Protein AF-A0A821XV75-F1 (afdb_monomer_lite)

Radius of gyration: 18.76 Å; chains: 1; bounding box: 46×45×54 Å

Foldseek 3Di:
DDDDPPDDDPPDPVVVVVVLPDPPDLVSLLVSLVVCVVVVVLVVNLVSVVVVCPPDVVVHDLSNLLSNLVSCLSVVVVVSLVVNCVSCVVPCQVDPSNLVSSLSSCVSNVVNVSNVVSVVVNVVVVVVVVVPD

Structure (mmCIF, N/CA/C/O backbone):
data_AF-A0A821XV75-F1
#
_entry.id   AF-A0A821XV75-F1
#
loop_
_atom_site.group_PDB
_atom_site.id
_atom_site.type_symbol
_atom_site.label_atom_id
_atom_site.label_alt_id
_atom_site.label_comp_id
_atom_site.label_asym_id
_atom_site.label_entity_id
_atom_site.label_seq_id
_atom_site.pdbx_PDB_ins_code
_atom_site.Cartn_x
_atom_site.Cartn_y
_atom_site.Cartn_z
_atom_site.occupancy
_atom_site.B_iso_or_equiv
_atom_site.auth_seq_id
_atom_site.auth_comp_id
_atom_site.auth_asym_id
_atom_site.auth_atom_id
_atom_site.pdbx_PDB_model_num
ATOM 1 N N . MET A 1 1 ? 4.092 -29.892 37.900 1.00 39.09 1 MET A N 1
ATOM 2 C CA . MET A 1 1 ? 2.902 -29.842 37.020 1.00 39.09 1 MET A CA 1
ATOM 3 C C . MET A 1 1 ? 2.178 -28.537 37.354 1.00 39.09 1 MET A C 1
ATOM 5 O O . MET A 1 1 ? 1.567 -28.480 38.404 1.00 39.09 1 MET A O 1
ATOM 9 N N . LEU A 1 2 ? 2.439 -27.373 36.740 1.00 38.22 2 LEU A N 1
ATOM 10 C CA . LEU A 1 2 ? 2.345 -27.013 35.310 1.00 38.22 2 LEU A CA 1
ATOM 11 C C . LEU A 1 2 ? 0.980 -27.415 34.717 1.00 38.22 2 LEU A C 1
ATOM 13 O O . LEU A 1 2 ? 0.677 -28.600 34.712 1.00 38.22 2 LEU A O 1
ATOM 17 N N . ASN A 1 3 ? 0.231 -26.418 34.212 1.00 31.36 3 ASN A N 1
ATOM 18 C CA . ASN A 1 3 ? -1.188 -26.406 33.789 1.00 31.36 3 ASN A CA 1
ATOM 19 C C . ASN A 1 3 ? -2.182 -26.486 34.955 1.00 31.36 3 ASN A C 1
ATOM 21 O O . ASN A 1 3 ? -2.427 -27.558 35.477 1.00 31.36 3 ASN A O 1
ATOM 25 N N . THR A 1 4 ? -2.722 -25.368 35.453 1.00 35.94 4 THR A N 1
ATOM 26 C CA . THR A 1 4 ? -3.870 -24.689 34.806 1.00 35.94 4 THR A CA 1
ATOM 27 C C . THR A 1 4 ? -3.736 -23.153 34.805 1.00 35.94 4 THR A C 1
ATOM 29 O O . THR A 1 4 ? -4.625 -22.415 35.228 1.00 35.94 4 THR A O 1
ATOM 32 N N . PHE A 1 5 ? -2.597 -22.645 34.332 1.00 39.91 5 PHE A N 1
ATOM 33 C CA . PHE A 1 5 ? -2.435 -21.240 33.944 1.00 39.91 5 PHE A CA 1
ATOM 34 C C . PHE A 1 5 ? -3.240 -20.968 32.649 1.00 39.91 5 PHE A C 1
ATOM 36 O O . PHE A 1 5 ? -3.189 -21.784 31.738 1.00 39.91 5 PHE A O 1
ATOM 43 N N . PHE A 1 6 ? -3.927 -19.817 32.554 1.00 45.31 6 PHE A N 1
ATOM 44 C CA . PHE A 1 6 ? -4.682 -19.278 31.390 1.00 45.31 6 PHE A CA 1
ATOM 45 C C . PHE A 1 6 ? -6.193 -19.556 31.250 1.00 45.31 6 PHE A C 1
ATOM 47 O O . PHE A 1 6 ? -6.677 -19.870 30.165 1.00 45.31 6 PHE A O 1
ATOM 54 N N . LYS A 1 7 ? -6.994 -19.258 32.279 1.00 38.84 7 LYS A N 1
ATOM 55 C CA . LYS A 1 7 ? -8.386 -18.809 32.022 1.00 38.84 7 LYS A CA 1
ATOM 56 C C . LYS A 1 7 ? -8.831 -17.557 32.780 1.00 38.84 7 LYS A C 1
ATOM 58 O O . LYS A 1 7 ? -9.836 -16.956 32.419 1.00 38.84 7 LYS A O 1
ATOM 63 N N . HIS A 1 8 ? -8.034 -17.097 33.744 1.00 37.84 8 HIS A N 1
ATOM 64 C CA . HIS A 1 8 ? -8.280 -15.872 34.499 1.00 37.84 8 HIS A CA 1
ATOM 65 C C . HIS A 1 8 ? -7.204 -14.820 34.217 1.00 37.84 8 HIS A C 1
ATOM 67 O O . HIS A 1 8 ? -6.168 -14.762 34.872 1.00 37.84 8 HIS A O 1
ATOM 73 N N . ARG A 1 9 ? -7.474 -13.937 33.256 1.00 35.78 9 ARG A N 1
ATOM 74 C CA . ARG A 1 9 ? -6.965 -12.562 33.299 1.00 35.78 9 ARG A CA 1
ATOM 75 C C . ARG A 1 9 ? -8.100 -11.648 32.864 1.00 35.78 9 ARG A C 1
ATOM 77 O O . ARG A 1 9 ? -8.238 -11.304 31.696 1.00 35.78 9 ARG A O 1
ATOM 84 N N . SER A 1 10 ? -8.943 -11.317 33.839 1.00 46.03 10 SER A N 1
ATOM 85 C CA . SER A 1 10 ? -9.863 -10.191 33.747 1.00 46.03 10 SER A CA 1
ATOM 86 C C . SER A 1 10 ? -9.006 -8.926 33.678 1.00 46.03 10 SER A C 1
ATOM 88 O O . SER A 1 10 ? -8.567 -8.386 34.690 1.00 46.03 10 SER A O 1
ATOM 90 N N . ILE A 1 11 ? -8.652 -8.531 32.459 1.00 47.62 11 ILE A N 1
ATOM 91 C CA . ILE A 1 11 ? -8.111 -7.210 32.165 1.00 47.62 11 ILE A CA 1
ATOM 92 C C . ILE A 1 11 ? -9.341 -6.357 31.859 1.00 47.62 11 ILE A C 1
ATOM 94 O O . ILE A 1 11 ? -10.055 -6.628 30.898 1.00 47.62 11 ILE A O 1
ATOM 98 N N . ASN A 1 12 ? -9.612 -5.385 32.729 1.00 35.56 12 ASN A N 1
ATOM 99 C CA . ASN A 1 12 ? -10.758 -4.476 32.676 1.00 35.56 12 ASN A CA 1
ATOM 100 C C . ASN A 1 12 ? -11.134 -4.042 31.239 1.00 35.56 12 ASN A C 1
ATOM 102 O O . ASN A 1 12 ? -10.298 -3.422 30.571 1.00 35.56 12 ASN A O 1
ATOM 106 N N . PRO A 1 13 ? -12.387 -4.256 30.781 1.00 46.88 13 PRO A N 1
ATOM 107 C CA . PRO A 1 13 ? -12.820 -3.865 29.435 1.00 46.88 13 PRO A CA 1
ATOM 108 C C . PRO A 1 13 ? -12.689 -2.358 29.170 1.00 46.88 13 PRO A C 1
ATOM 110 O O . PRO A 1 13 ? -12.379 -1.957 28.055 1.00 46.88 13 PRO A O 1
ATOM 113 N N . ILE A 1 14 ? -12.844 -1.526 30.204 1.00 42.69 14 ILE A N 1
ATOM 114 C CA . ILE A 1 14 ? -12.868 -0.056 30.091 1.00 42.69 14 ILE A CA 1
ATOM 115 C C . ILE A 1 14 ? -11.451 0.539 29.958 1.00 42.69 14 ILE A C 1
ATOM 117 O O . ILE A 1 14 ? -11.246 1.541 29.277 1.00 42.69 14 ILE A O 1
ATOM 121 N N . ILE A 1 15 ? -10.434 -0.112 30.535 1.00 46.44 15 ILE A N 1
ATOM 122 C CA . ILE A 1 15 ? -9.027 0.307 30.379 1.00 46.44 15 ILE A CA 1
ATOM 123 C C . ILE A 1 15 ? -8.474 -0.175 29.023 1.00 46.44 15 ILE A C 1
ATOM 125 O O . ILE A 1 15 ? -7.590 0.457 28.441 1.00 46.44 15 ILE A O 1
ATOM 129 N N . PHE A 1 16 ? -9.034 -1.260 28.473 1.00 45.53 16 PHE A N 1
ATOM 130 C CA . PHE A 1 16 ? -8.666 -1.781 27.157 1.00 45.53 16 PHE A CA 1
ATOM 131 C C . PHE A 1 16 ? -9.228 -0.932 26.004 1.00 45.53 16 PHE A C 1
ATOM 133 O O . PHE A 1 16 ? -8.560 -0.776 24.985 1.00 45.53 16 PHE A O 1
ATOM 140 N N . THR A 1 17 ? -10.407 -0.319 26.157 1.00 42.50 17 THR A N 1
ATOM 141 C CA . THR A 1 17 ? -11.020 0.510 25.102 1.00 42.50 17 THR A CA 1
ATOM 142 C C . THR A 1 17 ? -10.373 1.887 24.952 1.00 42.50 17 THR A C 1
ATOM 144 O O . THR A 1 17 ? -10.253 2.378 23.832 1.00 42.50 17 THR A O 1
ATOM 147 N N . GLN A 1 18 ? -9.876 2.497 26.033 1.00 39.34 18 GLN A N 1
ATOM 148 C CA . GLN A 1 18 ? -9.334 3.864 25.971 1.00 39.34 18 GLN A CA 1
ATOM 149 C C . GLN A 1 18 ? -7.920 3.946 25.359 1.00 39.34 18 GLN A C 1
ATOM 151 O O . GLN A 1 18 ? -7.511 5.000 24.878 1.00 39.34 18 GLN A O 1
ATOM 156 N N . ARG A 1 19 ? -7.160 2.839 25.346 1.00 41.59 19 ARG A N 1
ATOM 157 C CA . ARG A 1 19 ? -5.759 2.807 24.875 1.00 41.59 19 ARG A CA 1
ATOM 158 C C . ARG A 1 19 ? -5.594 2.409 23.401 1.00 41.59 19 ARG A C 1
ATOM 160 O O . ARG A 1 19 ? -4.494 2.516 22.877 1.00 41.59 19 ARG A O 1
ATOM 167 N N . TYR A 1 20 ? -6.681 2.012 22.739 1.00 47.03 20 TYR A N 1
ATOM 168 C CA . TYR A 1 20 ? -6.726 1.666 21.309 1.00 47.03 20 TYR A CA 1
ATOM 169 C C . TYR A 1 20 ? -7.127 2.832 20.387 1.00 47.03 20 TYR A C 1
ATOM 171 O O . TYR A 1 20 ? -7.182 2.647 19.178 1.00 47.03 20 TYR A O 1
ATOM 179 N N . LEU A 1 21 ? -7.449 4.016 20.925 1.00 51.81 21 LEU A N 1
ATOM 180 C CA . LEU A 1 21 ? -8.089 5.084 20.138 1.00 51.81 21 LEU A CA 1
ATOM 181 C C . LEU A 1 21 ? -7.193 6.282 19.806 1.00 51.81 21 LEU A C 1
ATOM 183 O O . LEU A 1 21 ? -7.542 7.064 18.927 1.00 51.81 21 LEU A O 1
ATOM 187 N N . THR A 1 22 ? -6.032 6.430 20.443 1.00 64.69 22 THR A N 1
ATOM 188 C CA . THR A 1 22 ? -5.091 7.510 20.112 1.00 64.69 22 THR A CA 1
ATOM 189 C C . THR A 1 22 ? -3.807 6.913 19.569 1.00 64.69 22 THR A C 1
ATOM 191 O O . THR A 1 22 ? -2.980 6.455 20.353 1.00 64.69 22 THR A O 1
ATOM 194 N N . VAL A 1 23 ? -3.635 6.927 18.248 1.00 78.94 23 VAL A N 1
ATOM 195 C CA . VAL A 1 23 ? -2.348 6.610 17.620 1.00 78.94 23 VAL A CA 1
ATOM 196 C C . VAL A 1 23 ? -1.366 7.721 17.976 1.00 78.94 23 VAL A C 1
ATOM 198 O O . VAL A 1 23 ? -1.508 8.851 17.511 1.00 78.94 23 VAL A O 1
ATOM 201 N N . LYS A 1 24 ? -0.387 7.422 18.833 1.00 81.25 24 LYS A N 1
ATOM 202 C CA . LYS A 1 24 ? 0.574 8.432 19.328 1.00 81.25 24 LYS A CA 1
ATOM 203 C C . LYS A 1 24 ? 1.892 8.451 18.556 1.00 81.25 24 LYS A C 1
ATOM 205 O O . LYS A 1 24 ? 2.646 9.414 18.656 1.00 81.25 24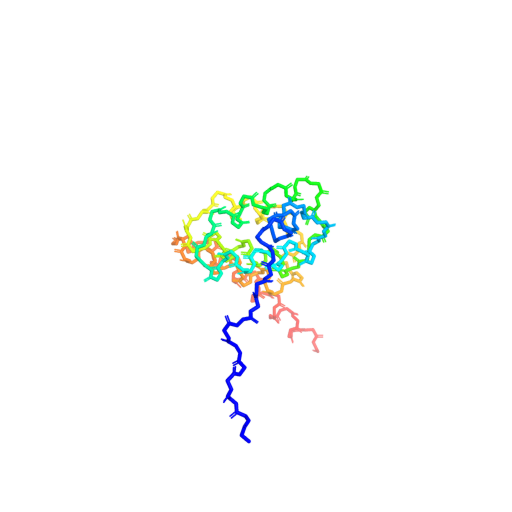 LYS A O 1
ATOM 210 N N . SER A 1 25 ? 2.181 7.403 17.792 1.00 88.38 25 SER A N 1
ATOM 211 C CA . SER A 1 25 ? 3.418 7.260 17.023 1.00 88.38 25 SER A CA 1
ATOM 212 C C . SER A 1 25 ? 3.229 6.321 15.831 1.00 88.38 25 SER A C 1
ATOM 214 O O . SER A 1 25 ? 2.272 5.550 15.779 1.00 88.38 25 SER A O 1
ATOM 216 N N . ASP A 1 26 ? 4.179 6.350 14.897 1.00 91.81 26 ASP A N 1
ATOM 217 C CA . ASP A 1 26 ? 4.236 5.409 13.772 1.00 91.81 26 ASP A CA 1
ATOM 218 C C . ASP A 1 26 ? 4.344 3.944 14.240 1.00 91.81 26 ASP A C 1
ATOM 220 O O . ASP A 1 26 ? 3.728 3.053 13.661 1.00 91.81 26 ASP A O 1
ATOM 224 N N . VAL A 1 27 ? 5.067 3.690 15.337 1.00 90.12 27 VAL A N 1
ATOM 225 C CA . VAL A 1 27 ? 5.193 2.341 15.916 1.00 90.12 27 VAL A CA 1
ATOM 226 C C . VAL A 1 27 ? 3.838 1.828 16.405 1.00 90.12 27 VAL A C 1
ATOM 228 O O . VAL A 1 27 ? 3.467 0.691 16.122 1.00 90.12 27 VAL A O 1
ATOM 231 N N . ASP A 1 28 ? 3.088 2.673 17.114 1.00 89.56 28 ASP A N 1
ATOM 232 C CA . ASP A 1 28 ? 1.749 2.344 17.607 1.00 89.56 28 ASP A CA 1
ATOM 233 C C . ASP A 1 28 ? 0.776 2.100 16.442 1.00 89.56 28 ASP A C 1
ATOM 235 O O . ASP A 1 28 ? 0.063 1.094 16.421 1.00 89.56 28 ASP A O 1
ATOM 239 N N . LEU A 1 29 ? 0.838 2.948 15.407 1.00 92.38 29 LEU A N 1
ATOM 240 C CA . LEU A 1 29 ? 0.068 2.767 14.177 1.00 92.38 29 LEU A CA 1
ATOM 241 C C . LEU A 1 29 ? 0.331 1.398 13.544 1.00 92.38 29 LEU A C 1
ATOM 243 O O . LEU A 1 29 ? -0.609 0.661 13.255 1.00 92.38 29 LEU A O 1
ATOM 247 N N . ASN A 1 30 ? 1.601 1.040 13.347 1.00 94.31 30 ASN A N 1
ATOM 248 C CA . ASN A 1 30 ? 1.989 -0.215 12.712 1.00 94.31 30 ASN A CA 1
ATOM 249 C C . ASN A 1 30 ? 1.445 -1.433 13.470 1.00 94.31 30 ASN A C 1
ATOM 251 O O . ASN A 1 30 ? 0.834 -2.321 12.870 1.00 94.31 30 ASN A O 1
ATOM 255 N N . VAL A 1 31 ? 1.614 -1.454 14.796 1.00 91.88 31 VAL A N 1
ATOM 256 C CA . VAL A 1 31 ? 1.124 -2.547 15.648 1.00 91.88 31 VAL A CA 1
ATOM 257 C C . VAL A 1 31 ? -0.393 -2.693 15.524 1.00 91.88 31 VAL A C 1
ATOM 259 O O . VAL A 1 31 ? -0.891 -3.806 15.328 1.00 91.88 31 VAL A O 1
ATOM 262 N N . GLN A 1 32 ? -1.132 -1.584 15.581 1.00 93.06 32 GLN A N 1
ATOM 263 C CA . GLN A 1 32 ? -2.589 -1.605 15.457 1.00 93.06 32 GLN A CA 1
ATOM 264 C C . GLN A 1 32 ? -3.044 -2.040 14.058 1.00 93.06 32 GLN A C 1
ATOM 266 O O . GLN A 1 32 ? -3.924 -2.894 13.938 1.00 93.06 32 GLN A O 1
ATOM 271 N N . MET A 1 33 ? -2.411 -1.530 12.999 1.00 96.19 33 MET A N 1
ATOM 272 C CA . MET A 1 33 ? -2.687 -1.947 11.622 1.00 96.19 33 MET A CA 1
ATOM 273 C C . MET A 1 33 ? -2.413 -3.435 11.412 1.00 96.19 33 MET A C 1
ATOM 275 O O . MET A 1 33 ? -3.210 -4.127 10.781 1.00 96.19 33 MET A O 1
ATOM 279 N N . LYS A 1 34 ? -1.313 -3.960 11.967 1.00 94.31 34 LYS A N 1
ATOM 280 C CA . LYS A 1 34 ? -1.001 -5.393 11.925 1.00 94.31 34 LYS A CA 1
ATOM 281 C C . LYS A 1 34 ? -2.095 -6.223 12.574 1.00 94.31 34 LYS A C 1
ATOM 283 O O . LYS A 1 34 ? -2.607 -7.135 11.934 1.00 94.31 34 LYS A O 1
ATOM 288 N N . LEU A 1 35 ? -2.515 -5.858 13.781 1.00 94.00 35 LEU A N 1
ATOM 289 C CA . LEU A 1 35 ? -3.597 -6.552 14.472 1.00 94.00 35 LEU A CA 1
ATOM 290 C C . LEU A 1 35 ? -4.915 -6.521 13.679 1.00 94.00 35 LEU A C 1
ATOM 292 O O . LEU A 1 35 ? -5.625 -7.525 13.618 1.00 94.00 35 LEU A O 1
ATOM 296 N N . LEU A 1 36 ? -5.262 -5.376 13.084 1.00 94.62 36 LEU A N 1
ATOM 297 C CA . LEU A 1 36 ? -6.476 -5.235 12.276 1.00 94.62 36 LEU A CA 1
ATOM 298 C C . LEU A 1 36 ? -6.402 -6.077 10.997 1.00 94.62 36 LEU A C 1
ATOM 300 O O . LEU A 1 36 ? -7.378 -6.753 10.667 1.00 94.62 36 LEU A O 1
ATOM 304 N N . ASN A 1 37 ? -5.252 -6.095 10.321 1.00 95.38 37 ASN A N 1
ATOM 305 C CA . ASN A 1 37 ? -5.018 -6.911 9.129 1.00 95.38 37 ASN A CA 1
ATOM 306 C C . ASN A 1 37 ? -5.089 -8.412 9.442 1.00 95.38 37 ASN A C 1
ATOM 308 O O . ASN A 1 37 ? -5.762 -9.143 8.720 1.00 95.38 37 ASN A O 1
ATOM 312 N N . ASP A 1 38 ? -4.478 -8.864 10.543 1.00 94.00 38 ASP A N 1
ATOM 313 C CA . ASP A 1 38 ? -4.518 -10.269 10.978 1.00 94.00 38 ASP A CA 1
ATOM 314 C C . ASP A 1 38 ? -5.962 -10.717 11.297 1.00 94.00 38 ASP A C 1
ATOM 316 O O . ASP A 1 38 ? -6.335 -11.873 11.101 1.00 94.00 38 ASP A O 1
ATOM 320 N N . ARG A 1 39 ? -6.821 -9.777 11.716 1.00 94.25 39 ARG A N 1
ATOM 321 C CA . ARG A 1 39 ? -8.268 -9.980 11.924 1.00 94.25 39 ARG A CA 1
ATOM 322 C C . ARG A 1 39 ? -9.114 -9.765 10.665 1.00 94.25 39 ARG A C 1
ATOM 324 O O . ARG A 1 39 ? -10.339 -9.726 10.771 1.00 94.25 39 ARG A O 1
ATOM 331 N N . LYS A 1 40 ? -8.493 -9.581 9.495 1.00 96.44 40 LYS A N 1
ATOM 332 C CA . LYS A 1 40 ? -9.146 -9.276 8.208 1.00 96.44 40 LYS A CA 1
ATOM 333 C C . LYS A 1 40 ? -10.010 -8.005 8.222 1.00 96.44 40 LYS A C 1
ATOM 335 O O . LYS A 1 40 ? -10.881 -7.818 7.377 1.00 96.44 40 LYS A O 1
ATOM 340 N N . GLN A 1 41 ? -9.766 -7.091 9.163 1.00 95.25 41 GLN A N 1
ATOM 341 C CA . GLN A 1 41 ? -10.452 -5.799 9.269 1.00 95.25 41 GLN A CA 1
ATOM 342 C C . GLN A 1 41 ? -9.727 -4.732 8.434 1.00 95.25 41 GLN A C 1
ATOM 344 O O . GLN A 1 41 ? -9.368 -3.666 8.935 1.00 95.25 41 GLN A O 1
ATOM 349 N N . PHE A 1 42 ? -9.506 -5.024 7.149 1.00 97.56 42 PHE A N 1
ATOM 350 C CA . PHE A 1 42 ? -8.658 -4.221 6.261 1.00 97.56 42 PHE A CA 1
ATOM 351 C C . PHE A 1 42 ? -9.149 -2.780 6.094 1.00 97.56 42 PHE A C 1
ATOM 353 O O . PHE A 1 42 ? -8.352 -1.855 6.193 1.00 97.56 42 PHE A O 1
ATOM 360 N N . ARG A 1 43 ? -10.465 -2.566 5.944 1.00 97.69 43 ARG A N 1
ATOM 361 C CA . ARG A 1 43 ? -11.041 -1.211 5.841 1.00 97.69 43 ARG A CA 1
ATOM 362 C C . ARG A 1 43 ? -10.732 -0.361 7.074 1.00 97.69 43 ARG A C 1
ATOM 364 O O . ARG A 1 43 ? -10.209 0.732 6.936 1.00 97.69 43 ARG A O 1
ATOM 371 N N . LYS A 1 44 ? -10.929 -0.907 8.281 1.00 95.56 44 LYS A N 1
ATOM 372 C CA . LYS A 1 44 ? -10.604 -0.197 9.533 1.00 95.56 44 LYS A CA 1
ATOM 373 C C . LYS A 1 44 ? -9.108 0.086 9.671 1.00 95.56 44 LYS A C 1
ATOM 375 O O . LYS A 1 44 ? -8.736 1.132 10.189 1.00 95.56 44 LYS A O 1
ATOM 380 N N . SER A 1 45 ? -8.262 -0.845 9.225 1.00 95.69 45 SER A N 1
ATOM 381 C CA . SER A 1 45 ? -6.804 -0.666 9.189 1.00 95.69 45 SER A CA 1
ATOM 382 C C .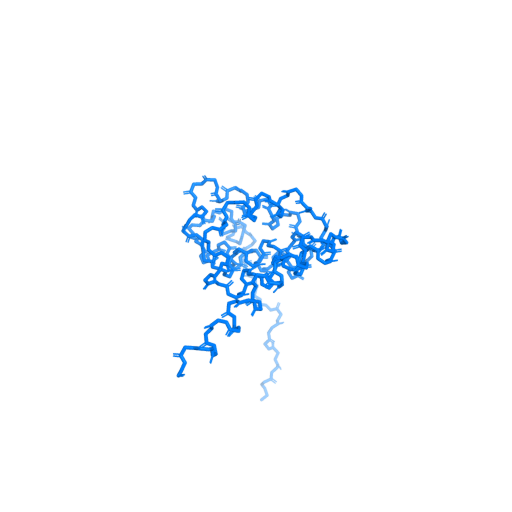 SER A 1 45 ? -6.415 0.520 8.306 1.00 95.69 45 SER A C 1
ATOM 384 O O . SER A 1 45 ? -5.636 1.378 8.718 1.00 95.69 45 SER A O 1
ATOM 386 N N . LEU A 1 46 ? -7.018 0.611 7.120 1.00 97.50 46 LEU A N 1
ATOM 387 C CA . LEU A 1 46 ? -6.788 1.712 6.192 1.00 97.50 46 LEU A CA 1
ATOM 388 C C . LEU A 1 46 ? -7.386 3.030 6.693 1.00 97.50 46 LEU A C 1
ATOM 390 O O . LEU A 1 46 ? -6.735 4.058 6.575 1.00 97.50 46 LEU A O 1
ATOM 394 N N . ASP A 1 47 ? -8.561 3.016 7.323 1.00 95.31 47 ASP A N 1
ATOM 395 C CA . ASP A 1 47 ? -9.148 4.223 7.919 1.00 95.31 47 ASP A CA 1
ATOM 396 C C . ASP A 1 47 ? -8.276 4.778 9.058 1.00 95.31 47 ASP A C 1
ATOM 398 O O . ASP A 1 47 ? -8.148 5.991 9.220 1.00 95.31 47 ASP A O 1
ATOM 402 N N . LEU A 1 48 ? -7.643 3.898 9.844 1.00 93.38 48 LEU A N 1
ATOM 403 C CA . LEU A 1 48 ? -6.671 4.288 10.866 1.00 93.38 48 LEU A CA 1
ATOM 404 C C . LEU A 1 48 ? -5.421 4.920 10.237 1.00 93.38 48 LEU A C 1
ATOM 406 O O . LEU A 1 48 ? -4.955 5.964 10.696 1.00 93.38 48 LEU A O 1
ATOM 410 N N . PHE A 1 49 ? -4.903 4.305 9.173 1.00 95.31 49 PHE A N 1
ATOM 411 C CA . PHE A 1 49 ? -3.777 4.833 8.408 1.00 95.31 49 PHE A CA 1
ATOM 412 C C . PHE A 1 49 ? -4.089 6.206 7.805 1.00 95.31 49 PHE A C 1
ATOM 414 O O . PHE A 1 49 ? -3.284 7.126 7.935 1.00 95.31 49 PHE A O 1
ATOM 421 N N . ASP A 1 50 ? -5.261 6.367 7.192 1.00 94.25 50 ASP A N 1
ATOM 422 C CA . ASP A 1 50 ? -5.672 7.606 6.536 1.00 94.25 50 ASP A CA 1
ATOM 423 C C . ASP A 1 50 ? -5.789 8.767 7.524 1.00 94.25 50 ASP A C 1
ATOM 425 O O . ASP A 1 50 ? -5.310 9.858 7.231 1.00 94.25 50 ASP A O 1
ATOM 429 N N . LYS A 1 51 ? -6.300 8.522 8.734 1.00 90.69 51 LYS A N 1
ATOM 430 C CA . LYS A 1 51 ? -6.327 9.542 9.794 1.00 90.69 51 LYS A CA 1
ATOM 431 C C . LYS A 1 51 ? -4.930 9.978 10.232 1.00 90.69 51 LYS A C 1
ATOM 433 O O . LYS A 1 51 ? -4.718 11.138 10.566 1.00 90.69 51 LYS A O 1
ATOM 438 N N . TYR A 1 52 ? -3.967 9.058 10.266 1.00 90.38 52 TYR A N 1
ATOM 439 C CA . TYR A 1 52 ? -2.624 9.372 10.752 1.00 90.38 52 TYR A CA 1
ATOM 440 C C . TYR A 1 52 ? -1.714 9.965 9.662 1.00 90.38 52 TYR A C 1
ATOM 442 O O . TYR A 1 52 ? -0.840 10.789 9.959 1.00 90.38 52 TYR A O 1
ATOM 450 N N . LYS A 1 53 ? -1.906 9.569 8.393 1.00 89.94 53 LYS A N 1
ATOM 451 C CA . LYS A 1 53 ? -1.024 9.954 7.279 1.00 89.94 53 LYS A CA 1
ATOM 452 C C . LYS A 1 53 ? -1.080 11.445 6.946 1.00 89.94 53 LYS A C 1
ATOM 454 O O . LYS A 1 53 ? -0.056 11.965 6.506 1.00 89.94 53 LYS A O 1
ATOM 459 N N . GLU A 1 54 ? -2.225 12.111 7.149 1.00 81.62 54 GLU A N 1
ATOM 460 C CA . GLU A 1 54 ? -2.497 13.485 6.679 1.00 81.62 54 GLU A CA 1
ATOM 461 C C . GLU A 1 54 ? -1.401 14.485 7.064 1.00 81.62 54 GLU A C 1
ATOM 463 O O . GLU A 1 54 ? -1.053 15.348 6.266 1.00 81.62 54 GLU A O 1
ATOM 468 N N . ASN A 1 55 ? -0.772 14.302 8.228 1.00 78.94 55 ASN A N 1
ATOM 469 C CA . ASN A 1 55 ? 0.295 15.179 8.716 1.00 78.94 55 ASN A CA 1
ATOM 470 C C . ASN A 1 55 ? 1.669 14.492 8.838 1.00 78.94 55 ASN A C 1
ATOM 472 O O . ASN A 1 55 ? 2.647 15.125 9.236 1.00 78.94 55 ASN A O 1
ATOM 476 N N . ASN A 1 56 ? 1.769 13.191 8.533 1.00 86.12 56 ASN A N 1
ATOM 477 C CA . ASN A 1 56 ? 2.928 12.374 8.917 1.00 86.12 56 ASN A CA 1
ATOM 478 C C . ASN A 1 56 ? 3.455 11.432 7.831 1.00 86.12 56 ASN A C 1
ATOM 480 O O . ASN A 1 56 ? 4.401 10.702 8.109 1.00 86.12 56 ASN A O 1
ATOM 484 N N . ILE A 1 57 ? 2.912 11.436 6.607 1.00 87.88 57 ILE A N 1
ATOM 485 C CA . ILE A 1 57 ? 3.278 10.459 5.561 1.00 87.88 57 ILE A CA 1
ATOM 486 C C . ILE A 1 57 ? 4.796 10.318 5.337 1.00 87.88 57 ILE A C 1
ATOM 488 O O . ILE A 1 57 ? 5.313 9.206 5.226 1.00 87.88 57 ILE A O 1
ATOM 492 N N . ASN A 1 58 ? 5.536 11.429 5.367 1.00 85.38 58 ASN A N 1
ATOM 493 C CA . ASN A 1 58 ? 6.992 11.436 5.186 1.00 85.38 58 ASN A CA 1
ATOM 494 C C . ASN A 1 58 ? 7.760 10.848 6.381 1.00 85.38 58 ASN A C 1
ATOM 496 O O . ASN A 1 58 ? 8.902 10.429 6.223 1.00 85.38 58 ASN A O 1
ATOM 500 N N . LYS A 1 59 ? 7.136 10.798 7.561 1.00 87.94 59 LYS A N 1
ATOM 501 C CA . LYS A 1 59 ? 7.696 10.246 8.803 1.00 87.94 59 LYS A CA 1
ATOM 502 C C . LYS A 1 59 ? 7.347 8.769 9.006 1.00 87.94 59 LYS A C 1
ATOM 504 O O . LYS A 1 59 ? 7.921 8.141 9.888 1.00 87.94 59 LYS A O 1
ATOM 509 N N . LEU A 1 60 ? 6.417 8.217 8.221 1.00 94.06 60 LEU A N 1
ATOM 510 C CA . LEU A 1 60 ? 6.006 6.820 8.358 1.00 94.06 60 LEU A CA 1
ATOM 511 C C . LEU A 1 60 ? 7.133 5.874 7.972 1.00 94.06 60 LEU A C 1
ATOM 513 O O . LEU A 1 60 ? 7.761 6.034 6.917 1.00 94.06 60 LEU A O 1
ATOM 517 N N . SER A 1 61 ? 7.345 4.845 8.785 1.00 95.19 61 SER A N 1
ATOM 518 C CA . SER A 1 61 ? 8.269 3.776 8.446 1.00 95.19 61 SER A CA 1
ATOM 519 C C . SER A 1 61 ? 7.744 2.937 7.283 1.00 95.19 61 SER A C 1
ATOM 521 O O . SER A 1 61 ? 6.550 2.866 6.969 1.00 95.19 61 SER A O 1
ATOM 523 N N . SER A 1 62 ? 8.675 2.271 6.617 1.00 95.81 62 SER A N 1
ATOM 524 C CA . SER A 1 62 ? 8.383 1.406 5.479 1.00 95.81 62 SER A CA 1
ATOM 525 C C . SER A 1 62 ? 7.525 0.204 5.853 1.00 95.81 62 SER A C 1
ATOM 527 O O . SER A 1 62 ? 6.747 -0.282 5.032 1.00 95.81 62 SER A O 1
ATOM 529 N N . SER A 1 63 ? 7.611 -0.246 7.105 1.00 96.19 63 SER A N 1
ATOM 530 C CA . SER A 1 63 ? 6.770 -1.311 7.638 1.00 96.19 63 SER A CA 1
ATOM 531 C C . SER A 1 63 ? 5.313 -0.858 7.766 1.00 96.19 63 SER A C 1
ATOM 533 O O . SER A 1 63 ? 4.435 -1.583 7.305 1.00 96.19 63 SER A O 1
ATOM 535 N N . THR A 1 64 ? 5.036 0.354 8.257 1.00 96.75 64 THR A N 1
ATOM 536 C CA . THR A 1 64 ? 3.675 0.924 8.283 1.00 96.75 64 THR A CA 1
ATOM 537 C C . THR A 1 64 ? 3.091 1.061 6.877 1.00 96.75 64 THR A C 1
ATOM 539 O O . THR A 1 64 ? 1.974 0.614 6.617 1.00 96.75 64 THR A O 1
ATOM 542 N N . ILE A 1 65 ? 3.866 1.612 5.937 1.00 97.50 65 ILE A N 1
ATOM 543 C CA . ILE A 1 65 ? 3.440 1.747 4.533 1.00 97.50 65 ILE A CA 1
ATOM 544 C C . ILE A 1 65 ? 3.147 0.372 3.921 1.00 97.50 65 ILE A C 1
ATOM 546 O O . ILE A 1 65 ? 2.131 0.188 3.256 1.00 97.50 65 ILE A O 1
ATOM 550 N N . THR A 1 66 ? 3.999 -0.617 4.189 1.00 97.81 66 THR A N 1
ATOM 551 C CA . THR A 1 66 ? 3.802 -2.001 3.740 1.00 97.81 66 THR A CA 1
ATOM 552 C C . THR A 1 66 ? 2.508 -2.598 4.301 1.00 97.81 66 THR A C 1
ATOM 554 O O . THR A 1 66 ? 1.781 -3.270 3.573 1.00 97.81 66 THR A O 1
ATOM 557 N N . GLN A 1 67 ? 2.174 -2.338 5.569 1.00 98.00 67 GLN A N 1
ATOM 558 C CA . GLN A 1 67 ? 0.915 -2.799 6.165 1.00 98.00 67 GLN A CA 1
ATOM 559 C C . GLN A 1 67 ? -0.310 -2.161 5.502 1.00 98.00 67 GLN A C 1
ATOM 561 O O . GLN A 1 67 ? -1.304 -2.860 5.288 1.00 98.00 67 GLN A O 1
ATOM 566 N N . ALA A 1 68 ? -0.228 -0.878 5.136 1.00 98.25 68 ALA A N 1
ATOM 567 C CA . ALA A 1 68 ? -1.272 -0.193 4.377 1.00 98.25 68 ALA A CA 1
ATOM 568 C C . ALA A 1 68 ? -1.443 -0.819 2.986 1.00 98.25 68 ALA A C 1
ATOM 570 O O . ALA A 1 68 ? -2.537 -1.234 2.620 1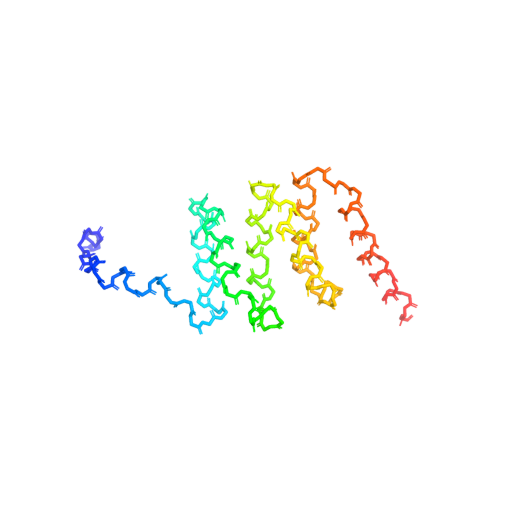.00 98.25 68 ALA A O 1
ATOM 571 N N . LEU A 1 69 ? -0.350 -0.979 2.236 1.00 98.44 69 LEU A N 1
ATOM 572 C CA . LEU A 1 69 ? -0.382 -1.546 0.884 1.00 98.44 69 LEU A CA 1
ATOM 573 C C . LEU A 1 69 ? -0.899 -2.988 0.863 1.00 98.44 69 LEU A C 1
ATOM 575 O O . LEU A 1 69 ? -1.697 -3.338 -0.003 1.00 98.44 69 LEU A O 1
ATOM 579 N N . LYS A 1 70 ? -0.506 -3.811 1.843 1.00 98.12 70 LYS A N 1
ATOM 580 C CA . LYS A 1 70 ? -1.056 -5.163 2.019 1.00 98.12 70 LYS A CA 1
ATOM 581 C C . LYS A 1 70 ? -2.557 -5.131 2.281 1.00 98.12 70 LYS A C 1
ATOM 583 O O . LYS A 1 70 ? -3.279 -5.923 1.689 1.00 98.12 70 LYS A O 1
ATOM 588 N N . ALA A 1 71 ? -3.034 -4.224 3.134 1.00 98.44 71 ALA A N 1
ATOM 589 C CA . ALA A 1 71 ? -4.464 -4.077 3.382 1.00 98.44 71 ALA A CA 1
ATOM 590 C C . ALA A 1 71 ? -5.214 -3.657 2.109 1.00 98.44 71 ALA A C 1
ATOM 592 O O . ALA A 1 71 ? -6.234 -4.267 1.805 1.00 98.44 71 ALA A O 1
ATOM 593 N N . CYS A 1 72 ? -4.682 -2.706 1.329 1.00 98.56 72 CYS A N 1
ATOM 594 C CA . CYS A 1 72 ? -5.242 -2.341 0.023 1.00 98.56 72 CYS A CA 1
ATOM 595 C C . CYS A 1 72 ? -5.313 -3.550 -0.920 1.00 98.56 72 CYS A C 1
ATOM 597 O O . CYS A 1 72 ? -6.339 -3.754 -1.561 1.00 98.56 72 CYS A O 1
ATOM 599 N N . ALA A 1 73 ? -4.260 -4.373 -0.970 1.00 98.38 73 ALA A N 1
ATOM 600 C CA . ALA A 1 73 ? -4.198 -5.554 -1.831 1.00 98.38 73 ALA A CA 1
ATOM 601 C C . ALA A 1 73 ? -5.278 -6.587 -1.481 1.00 98.38 73 ALA A C 1
ATOM 603 O O . ALA A 1 73 ? -5.880 -7.171 -2.372 1.00 98.38 73 ALA A O 1
ATOM 604 N N . GLN A 1 74 ? -5.565 -6.776 -0.190 1.00 98.38 74 GLN A N 1
ATOM 605 C CA . GLN A 1 74 ? -6.557 -7.751 0.279 1.00 98.38 74 GLN A CA 1
ATOM 606 C C . GLN A 1 74 ? -8.006 -7.388 -0.070 1.00 98.38 74 GLN A C 1
ATOM 608 O O . GLN A 1 74 ? -8.857 -8.273 -0.110 1.00 98.38 74 GLN A O 1
ATOM 613 N N . ILE A 1 75 ? -8.305 -6.106 -0.293 1.00 98.19 75 ILE A N 1
ATOM 614 C CA . ILE A 1 75 ? -9.655 -5.635 -0.656 1.00 98.19 75 ILE A CA 1
ATOM 615 C C . ILE A 1 75 ? -9.711 -4.989 -2.043 1.00 98.19 75 ILE A C 1
ATOM 617 O O . ILE A 1 75 ? -10.713 -4.368 -2.384 1.00 98.19 75 ILE A O 1
ATOM 621 N N . CYS A 1 76 ? -8.631 -5.107 -2.812 1.00 98.06 76 CYS A N 1
ATOM 622 C CA . CYS A 1 76 ? -8.430 -4.466 -4.105 1.00 98.06 76 CYS A CA 1
ATOM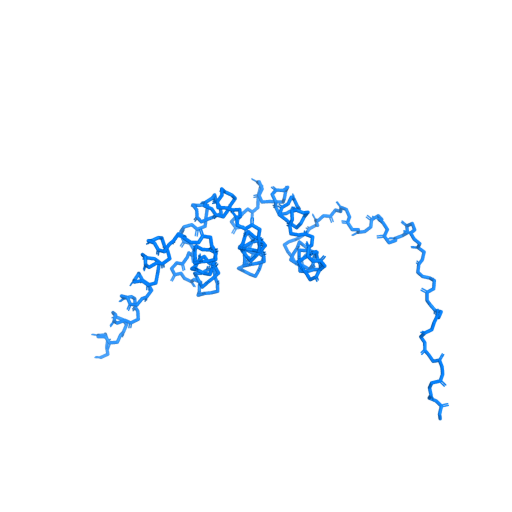 623 C C . CYS A 1 76 ? -8.743 -2.955 -4.144 1.00 98.06 76 CYS A C 1
ATOM 625 O O . CYS A 1 76 ? -9.296 -2.446 -5.119 1.00 98.06 76 CYS A O 1
ATOM 627 N N . ASP A 1 77 ? -8.365 -2.213 -3.097 1.00 98.12 77 ASP A N 1
ATOM 628 C CA . ASP A 1 77 ? -8.544 -0.755 -3.030 1.00 98.12 77 ASP A CA 1
ATOM 629 C C . ASP A 1 77 ? -7.415 -0.030 -3.785 1.00 98.12 77 ASP A C 1
ATOM 631 O O . ASP A 1 77 ? -6.417 0.445 -3.221 1.00 98.12 77 ASP A O 1
ATOM 635 N N . LEU A 1 78 ? -7.563 0.011 -5.112 1.00 97.62 78 LEU A N 1
ATOM 636 C CA . LEU A 1 78 ? -6.618 0.662 -6.018 1.00 97.62 78 LEU A CA 1
ATOM 637 C C . LEU A 1 78 ? -6.556 2.178 -5.834 1.00 97.62 78 LEU A C 1
ATOM 639 O O . LEU A 1 78 ? -5.513 2.772 -6.120 1.00 97.62 78 LEU A O 1
ATOM 643 N N . GLU A 1 79 ? -7.631 2.810 -5.372 1.00 97.38 79 GLU A N 1
ATOM 644 C CA . GLU A 1 79 ? -7.689 4.258 -5.184 1.00 97.38 79 GLU A CA 1
ATOM 645 C C . GLU A 1 79 ? -6.757 4.688 -4.044 1.00 97.38 79 GLU A C 1
ATOM 647 O O . GLU A 1 79 ? -5.838 5.499 -4.248 1.00 97.38 79 GLU A O 1
ATOM 652 N N . ARG A 1 80 ? -6.909 4.073 -2.860 1.00 97.38 80 ARG A N 1
ATOM 653 C CA . ARG A 1 80 ? -6.015 4.329 -1.721 1.00 97.38 80 ARG A CA 1
ATOM 654 C C . ARG A 1 80 ? -4.592 3.895 -2.039 1.00 97.38 80 ARG A C 1
ATOM 656 O O . ARG A 1 80 ? -3.650 4.650 -1.791 1.00 97.38 80 ARG A O 1
ATOM 663 N N . GLY A 1 81 ? -4.423 2.724 -2.652 1.00 97.81 81 GLY A N 1
ATOM 664 C CA . GLY A 1 81 ? -3.112 2.211 -3.044 1.00 97.81 81 GLY A CA 1
ATOM 665 C C . GLY A 1 81 ? -2.352 3.136 -4.006 1.00 97.81 81 GLY A C 1
ATOM 666 O O . GLY A 1 81 ? -1.175 3.429 -3.792 1.00 97.81 81 GLY A O 1
ATOM 667 N N . SER A 1 82 ? -3.034 3.676 -5.020 1.00 97.69 82 SER A N 1
ATOM 668 C CA . SER A 1 82 ? -2.448 4.630 -5.978 1.00 97.69 82 SER A CA 1
ATOM 669 C C . SER A 1 82 ? -2.132 5.977 -5.333 1.00 97.69 82 SER A C 1
ATOM 671 O O . SER A 1 82 ? -1.119 6.603 -5.651 1.00 97.69 82 SER A O 1
ATOM 673 N N . THR A 1 83 ? -2.964 6.417 -4.389 1.00 97.00 83 THR A N 1
ATOM 674 C CA . THR A 1 83 ? -2.686 7.615 -3.593 1.00 97.00 83 THR A CA 1
ATOM 675 C C . THR A 1 83 ? -1.426 7.435 -2.752 1.00 97.00 83 THR A C 1
ATOM 677 O O . THR A 1 83 ? -0.555 8.305 -2.784 1.00 97.00 83 THR A O 1
ATOM 680 N N . ILE A 1 84 ? -1.276 6.295 -2.068 1.00 96.44 84 ILE A N 1
ATOM 681 C CA . ILE A 1 84 ? -0.060 5.968 -1.312 1.00 96.44 84 ILE A CA 1
ATOM 682 C C . ILE A 1 84 ? 1.149 5.964 -2.250 1.00 96.44 84 ILE A C 1
ATOM 684 O O . ILE A 1 84 ? 2.098 6.696 -1.983 1.00 96.44 84 ILE A O 1
ATOM 688 N N . HIS A 1 85 ? 1.095 5.232 -3.371 1.00 96.38 85 HIS A N 1
ATOM 689 C CA . HIS A 1 85 ? 2.166 5.191 -4.377 1.00 96.38 85 HIS A CA 1
ATOM 690 C C . HIS A 1 85 ? 2.650 6.601 -4.744 1.00 96.38 85 HIS A C 1
ATOM 692 O O . HIS A 1 85 ? 3.840 6.895 -4.640 1.00 96.38 85 HIS A O 1
ATOM 698 N N . ARG A 1 86 ? 1.734 7.504 -5.111 1.00 95.81 86 ARG A N 1
ATOM 699 C CA . ARG A 1 86 ? 2.076 8.882 -5.487 1.00 95.81 86 ARG A CA 1
ATOM 700 C C . ARG A 1 86 ? 2.768 9.642 -4.350 1.00 95.81 86 ARG A C 1
ATOM 702 O O . ARG A 1 86 ? 3.790 10.284 -4.596 1.00 95.81 86 ARG A O 1
ATOM 709 N N . LEU A 1 87 ? 2.256 9.529 -3.123 1.00 94.44 87 LEU A N 1
ATOM 710 C CA . LEU A 1 87 ? 2.800 10.212 -1.942 1.00 94.44 87 LEU A CA 1
ATOM 711 C C . LEU A 1 87 ? 4.208 9.737 -1.562 1.00 94.44 87 LEU A C 1
ATOM 713 O O . LEU A 1 87 ? 5.004 10.524 -1.062 1.00 94.44 87 LEU A O 1
ATOM 717 N N . ILE A 1 88 ? 4.527 8.465 -1.802 1.00 94.44 88 ILE A N 1
ATOM 718 C CA . ILE A 1 88 ? 5.816 7.860 -1.434 1.00 94.44 88 ILE A CA 1
ATOM 719 C C . ILE A 1 88 ? 6.741 7.627 -2.634 1.00 94.44 88 ILE A C 1
ATOM 721 O O . ILE A 1 88 ? 7.733 6.911 -2.513 1.00 94.44 88 ILE A O 1
ATOM 725 N N . SER A 1 89 ? 6.450 8.239 -3.785 1.00 92.69 89 SER A N 1
ATOM 726 C CA . SER A 1 89 ? 7.154 8.014 -5.058 1.00 92.69 89 SER A CA 1
ATOM 727 C C . SER A 1 89 ? 8.677 8.186 -4.977 1.00 92.69 89 SER A C 1
ATOM 729 O O . SER A 1 89 ? 9.419 7.391 -5.555 1.00 92.69 89 SER A O 1
ATOM 731 N N . SER A 1 90 ? 9.161 9.149 -4.187 1.00 90.69 90 SER A N 1
ATOM 732 C CA . SER A 1 90 ? 10.593 9.384 -3.945 1.00 90.69 90 SER A CA 1
ATOM 733 C C . SER A 1 90 ? 11.283 8.278 -3.133 1.00 90.69 90 SER A C 1
ATOM 735 O O . SER A 1 90 ? 12.503 8.135 -3.195 1.00 90.69 90 SER A O 1
ATOM 737 N N . ARG A 1 91 ? 10.520 7.473 -2.384 1.00 90.06 91 ARG A N 1
ATOM 738 C CA . ARG A 1 91 ? 11.028 6.427 -1.481 1.00 90.06 91 ARG A CA 1
ATOM 739 C C . ARG A 1 91 ? 11.089 5.047 -2.131 1.00 90.06 91 ARG A C 1
ATOM 741 O O . ARG A 1 91 ? 11.896 4.224 -1.711 1.00 90.06 91 ARG A O 1
ATOM 748 N N . ILE A 1 92 ? 10.279 4.800 -3.164 1.00 90.44 92 ILE A N 1
ATOM 749 C CA . ILE A 1 92 ? 10.104 3.475 -3.791 1.00 90.44 92 ILE A CA 1
ATOM 750 C C . ILE A 1 92 ? 11.435 2.879 -4.252 1.00 90.44 92 ILE A C 1
ATOM 752 O O . ILE A 1 92 ? 11.715 1.710 -4.013 1.00 90.44 92 ILE A O 1
ATOM 756 N N . ASN A 1 93 ? 12.291 3.691 -4.874 1.00 85.12 93 ASN A N 1
ATOM 757 C CA . ASN A 1 93 ? 13.554 3.206 -5.430 1.00 85.12 93 ASN A CA 1
ATOM 758 C C . ASN A 1 93 ? 14.582 2.812 -4.362 1.00 85.12 93 ASN A C 1
ATOM 760 O O . ASN A 1 93 ? 15.544 2.113 -4.686 1.00 85.12 93 ASN A O 1
ATOM 764 N N . ASN A 1 94 ? 14.417 3.274 -3.123 1.00 86.81 94 ASN A N 1
ATOM 765 C CA . ASN A 1 94 ? 15.368 3.056 -2.032 1.00 86.81 94 ASN A CA 1
ATOM 766 C C . ASN A 1 94 ? 14.860 2.057 -0.992 1.00 86.81 94 ASN A C 1
ATOM 768 O O . ASN A 1 94 ? 15.612 1.698 -0.092 1.00 86.81 94 ASN A O 1
ATOM 772 N N . ASP A 1 95 ? 13.622 1.582 -1.130 1.00 91.88 95 ASP A N 1
ATOM 773 C CA . ASP A 1 95 ? 13.014 0.656 -0.190 1.00 91.88 95 ASP A CA 1
ATOM 774 C C . ASP A 1 95 ? 12.380 -0.536 -0.908 1.00 91.88 95 ASP A C 1
ATOM 776 O O . ASP A 1 95 ? 11.300 -0.453 -1.499 1.00 91.88 95 ASP A O 1
ATOM 780 N N . PHE A 1 96 ? 13.074 -1.671 -0.835 1.00 91.69 96 PHE A N 1
ATOM 781 C CA . PHE A 1 96 ? 12.643 -2.909 -1.475 1.00 91.69 96 PHE A CA 1
ATOM 782 C C . PHE A 1 96 ? 11.302 -3.422 -0.930 1.00 91.69 96 PHE A C 1
ATOM 784 O O . PHE A 1 96 ? 10.500 -3.955 -1.695 1.00 91.69 96 PHE A O 1
ATOM 791 N N . TYR A 1 97 ? 11.018 -3.236 0.363 1.00 93.94 97 TYR A N 1
ATOM 792 C CA . TYR A 1 97 ? 9.778 -3.720 0.973 1.00 93.94 97 TYR A CA 1
ATOM 793 C C . TYR A 1 97 ? 8.567 -2.931 0.479 1.00 93.94 97 TYR A C 1
ATOM 795 O O . TYR A 1 97 ? 7.530 -3.519 0.159 1.00 93.94 97 TYR A O 1
ATOM 803 N N . ILE A 1 98 ? 8.712 -1.609 0.359 1.00 96.00 98 ILE A N 1
ATOM 804 C CA . ILE A 1 98 ? 7.691 -0.742 -0.234 1.00 96.00 98 ILE A CA 1
ATOM 805 C C . ILE A 1 98 ? 7.453 -1.121 -1.698 1.00 96.00 98 ILE A C 1
ATOM 807 O O . ILE A 1 98 ? 6.305 -1.321 -2.097 1.00 96.00 98 ILE A O 1
ATOM 811 N N . LEU A 1 99 ? 8.524 -1.247 -2.487 1.00 96.00 99 LEU A N 1
ATOM 812 C CA . LEU A 1 99 ? 8.438 -1.621 -3.898 1.00 96.00 99 LEU A CA 1
ATOM 813 C C . LEU A 1 99 ? 7.720 -2.967 -4.078 1.00 96.00 99 LEU A C 1
ATOM 815 O O . LEU A 1 99 ? 6.759 -3.051 -4.842 1.00 96.00 99 LEU A O 1
ATOM 819 N N . ALA A 1 100 ? 8.144 -4.003 -3.350 1.00 96.06 100 ALA A N 1
ATOM 820 C CA . ALA A 1 100 ? 7.541 -5.332 -3.420 1.00 96.06 100 ALA A CA 1
ATOM 821 C C . ALA A 1 100 ? 6.055 -5.307 -3.028 1.00 96.06 100 ALA A C 1
ATOM 823 O O . ALA A 1 100 ? 5.233 -5.973 -3.656 1.00 96.06 100 ALA A O 1
ATOM 824 N N . SER A 1 101 ? 5.689 -4.498 -2.030 1.00 97.44 101 SER A N 1
ATOM 825 C CA . SER A 1 101 ? 4.297 -4.353 -1.591 1.00 97.44 101 SER A CA 1
ATOM 826 C C . SER A 1 101 ? 3.422 -3.633 -2.621 1.00 97.44 101 SER A C 1
ATOM 828 O O . SER A 1 101 ? 2.263 -4.004 -2.784 1.00 97.44 101 SER A O 1
ATOM 830 N N . LEU A 1 102 ? 3.960 -2.643 -3.346 1.00 97.94 102 LEU A N 1
ATOM 831 C CA . LEU A 1 102 ? 3.261 -1.994 -4.462 1.00 97.94 102 LEU A CA 1
ATOM 832 C C . LEU A 1 102 ? 3.059 -2.950 -5.640 1.00 97.94 102 LEU A C 1
ATOM 834 O O . LEU A 1 102 ? 1.963 -3.005 -6.191 1.00 97.94 102 LEU A O 1
ATOM 838 N N . ILE A 1 103 ? 4.088 -3.722 -6.004 1.00 97.19 103 ILE A N 1
ATOM 839 C CA . ILE A 1 103 ? 3.972 -4.752 -7.046 1.00 97.19 103 ILE A CA 1
ATOM 840 C C . ILE A 1 103 ? 2.893 -5.762 -6.642 1.00 97.19 103 ILE A C 1
ATOM 842 O O . ILE A 1 103 ? 1.986 -6.030 -7.425 1.00 97.19 103 ILE A O 1
ATOM 846 N N . HIS A 1 104 ? 2.930 -6.262 -5.401 1.00 97.62 104 HIS A N 1
ATOM 847 C CA . HIS A 1 104 ? 1.915 -7.181 -4.886 1.00 97.62 104 HIS A CA 1
ATOM 848 C C . HIS A 1 104 ? 0.500 -6.596 -4.954 1.00 97.62 104 HIS A C 1
ATOM 850 O O . HIS A 1 104 ? -0.398 -7.272 -5.445 1.00 97.62 104 HIS A O 1
ATOM 856 N N . LEU A 1 105 ? 0.305 -5.346 -4.521 1.00 98.06 105 LEU A N 1
ATOM 857 C CA . LEU A 1 105 ? -0.974 -4.644 -4.635 1.00 98.06 105 LEU A CA 1
ATOM 858 C C . LEU A 1 105 ? -1.491 -4.645 -6.076 1.00 98.06 105 LEU A C 1
ATOM 860 O O . LEU A 1 105 ? -2.616 -5.076 -6.316 1.00 98.06 105 LEU A O 1
ATOM 864 N N . TYR A 1 106 ? -0.685 -4.165 -7.025 1.00 98.31 106 TYR A N 1
ATOM 865 C CA . TYR A 1 106 ? -1.130 -4.037 -8.410 1.00 98.31 106 TYR A CA 1
ATOM 866 C C . TYR A 1 106 ? -1.403 -5.398 -9.053 1.00 98.31 106 TYR A C 1
ATOM 868 O O . TYR A 1 106 ? -2.423 -5.546 -9.718 1.00 98.31 106 TYR A O 1
ATOM 876 N N . MET A 1 107 ? -0.588 -6.419 -8.762 1.00 97.31 107 MET A N 1
ATOM 877 C CA . MET A 1 107 ? -0.859 -7.790 -9.208 1.00 97.31 107 MET A CA 1
ATOM 878 C C . MET A 1 107 ? -2.169 -8.342 -8.631 1.00 97.31 107 MET A C 1
ATOM 880 O O . MET A 1 107 ? -2.966 -8.903 -9.375 1.00 97.31 107 MET A O 1
ATOM 884 N N . GLN A 1 108 ? -2.418 -8.175 -7.325 1.00 97.38 108 GLN A N 1
ATOM 885 C CA . GLN A 1 108 ? -3.658 -8.647 -6.689 1.00 97.38 108 GLN A CA 1
ATOM 886 C C . GLN A 1 108 ? -4.900 -7.967 -7.273 1.00 97.38 108 GLN A C 1
ATOM 888 O O . GLN A 1 108 ? -5.940 -8.598 -7.428 1.00 97.38 108 GLN A O 1
ATOM 893 N N . CYS A 1 109 ? -4.777 -6.698 -7.660 1.00 96.94 109 CYS A N 1
ATOM 894 C CA . CYS A 1 109 ? -5.866 -5.931 -8.258 1.00 96.94 109 CYS A CA 1
ATOM 895 C C . CYS A 1 109 ? -5.954 -6.075 -9.787 1.00 96.94 109 CYS A C 1
ATOM 897 O O . CYS A 1 109 ? -6.667 -5.301 -10.419 1.00 96.94 109 CYS A O 1
ATOM 899 N N . SER A 1 110 ? -5.227 -7.026 -10.389 1.00 96.56 110 SER A N 1
ATOM 900 C CA . SER A 1 110 ? -5.168 -7.250 -11.844 1.00 96.56 110 SER A CA 1
ATOM 901 C C . SER A 1 110 ? -4.665 -6.059 -12.677 1.00 96.56 110 SER A C 1
ATOM 903 O O . SER A 1 110 ? -4.861 -6.021 -13.889 1.00 96.56 110 SER A O 1
ATOM 905 N N . ASP A 1 111 ? -3.958 -5.107 -12.066 1.00 97.00 111 ASP A N 1
ATOM 906 C CA . ASP A 1 111 ? -3.272 -4.027 -12.777 1.00 97.00 111 ASP A CA 1
ATOM 907 C C . ASP A 1 111 ? -1.839 -4.443 -13.124 1.00 97.00 111 ASP A C 1
ATOM 909 O O . ASP A 1 111 ? -0.844 -3.986 -12.551 1.00 97.00 111 ASP A O 1
ATOM 913 N N . VAL A 1 112 ? -1.751 -5.395 -14.050 1.00 95.75 112 VAL A N 1
ATOM 914 C CA . VAL A 1 112 ? -0.485 -6.019 -14.448 1.00 95.75 112 VAL A CA 1
ATOM 915 C C . VAL A 1 112 ? 0.476 -4.980 -15.023 1.00 95.75 112 VAL A C 1
ATOM 917 O O . VAL A 1 112 ? 1.645 -4.960 -14.650 1.00 95.75 112 VAL A O 1
ATOM 920 N N . SER A 1 113 ? -0.024 -4.036 -15.823 1.00 96.56 113 SER A N 1
ATOM 921 C CA . SER A 1 113 ? 0.790 -2.993 -16.452 1.00 96.56 113 SER A CA 1
ATOM 922 C C . SER A 1 113 ? 1.565 -2.146 -15.434 1.00 96.56 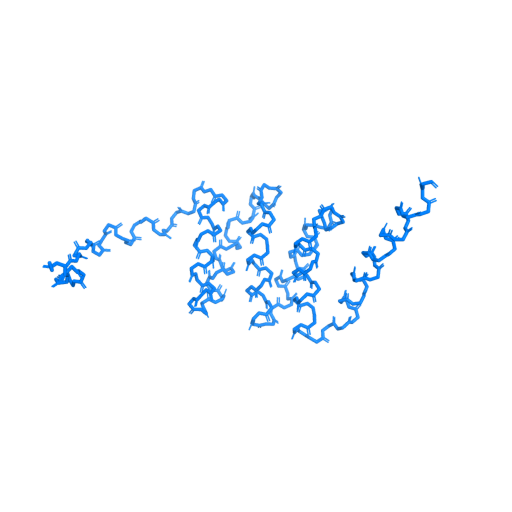113 SER A C 1
ATOM 924 O O . SER A 1 113 ? 2.758 -1.879 -15.614 1.00 96.56 113 SER A O 1
ATOM 926 N N . ARG A 1 114 ? 0.928 -1.721 -14.328 1.00 96.00 114 ARG A N 1
ATOM 927 C CA . ARG A 1 114 ? 1.631 -0.968 -13.272 1.00 96.00 114 ARG A CA 1
ATOM 928 C C . ARG A 1 114 ? 2.578 -1.849 -12.463 1.00 96.00 114 ARG A C 1
ATOM 930 O O . ARG A 1 114 ? 3.648 -1.369 -12.078 1.00 96.00 114 ARG A O 1
ATOM 937 N N . ALA A 1 115 ? 2.222 -3.112 -12.227 1.00 96.00 115 ALA A N 1
ATOM 938 C CA . ALA A 1 115 ? 3.101 -4.067 -11.558 1.00 96.00 115 ALA A CA 1
ATOM 939 C C . ALA A 1 115 ? 4.392 -4.318 -12.362 1.00 96.00 115 ALA A C 1
ATOM 941 O O . ALA A 1 115 ? 5.487 -4.195 -11.809 1.00 96.00 115 ALA A O 1
ATOM 942 N N . GLU A 1 116 ? 4.276 -4.577 -13.666 1.00 95.12 116 GLU A N 1
ATOM 943 C CA . GLU A 1 116 ? 5.405 -4.795 -14.580 1.00 95.12 116 GLU A CA 1
ATOM 944 C C . GLU A 1 116 ? 6.302 -3.561 -14.675 1.00 95.12 116 GLU A C 1
ATOM 946 O O . GLU A 1 116 ? 7.515 -3.659 -14.492 1.00 95.12 116 GLU A O 1
ATOM 951 N N . SER A 1 117 ? 5.718 -2.366 -14.833 1.00 94.06 117 SER A N 1
ATOM 952 C CA . SER A 1 117 ? 6.493 -1.119 -14.855 1.00 94.06 117 SER A CA 1
ATOM 953 C C . SER A 1 117 ? 7.329 -0.928 -13.579 1.00 94.0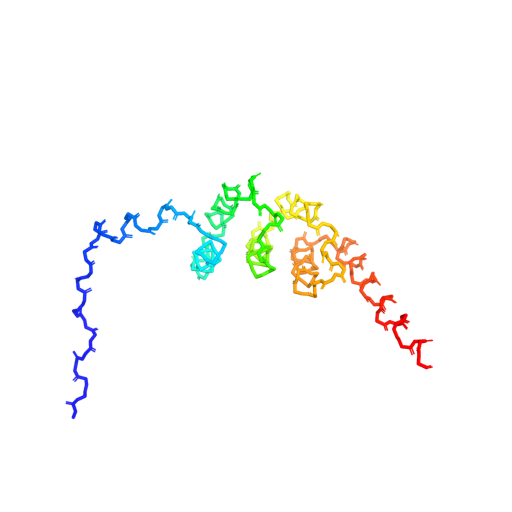6 117 SER A C 1
ATOM 955 O O . SER A 1 117 ? 8.438 -0.389 -13.638 1.00 94.06 117 SER A O 1
ATOM 957 N N . LEU A 1 118 ? 6.812 -1.309 -12.407 1.00 93.62 118 LEU A N 1
ATOM 958 C CA . LEU A 1 118 ? 7.568 -1.240 -11.152 1.00 93.62 118 LEU A CA 1
ATOM 959 C C . LEU A 1 118 ? 8.662 -2.314 -11.086 1.00 93.62 118 LEU A C 1
ATOM 961 O O . LEU A 1 118 ? 9.787 -2.018 -10.674 1.00 93.62 118 LEU A O 1
ATOM 965 N N . PHE A 1 119 ? 8.356 -3.533 -11.529 1.00 90.12 119 PHE A N 1
ATOM 966 C CA . PHE A 1 119 ? 9.308 -4.639 -11.574 1.00 90.12 119 PHE A CA 1
ATOM 967 C C . PHE A 1 119 ? 10.502 -4.330 -12.491 1.00 90.12 119 PHE A C 1
ATOM 969 O O . PHE A 1 119 ? 11.659 -4.459 -12.078 1.00 90.12 119 PHE A O 1
ATOM 976 N N . ASP A 1 120 ? 10.254 -3.803 -13.686 1.00 89.44 120 ASP A N 1
ATOM 977 C CA . ASP A 1 120 ? 11.296 -3.456 -14.654 1.00 89.44 120 ASP A CA 1
ATOM 978 C C . ASP A 1 120 ? 12.217 -2.339 -14.173 1.00 89.44 120 ASP A C 1
ATOM 980 O O . ASP A 1 120 ? 13.439 -2.396 -14.363 1.00 89.44 120 ASP A O 1
ATOM 984 N N . ARG A 1 121 ? 11.655 -1.319 -13.510 1.00 83.94 121 ARG A N 1
ATOM 985 C CA . ARG A 1 121 ? 12.451 -0.249 -12.887 1.00 83.94 121 ARG A CA 1
ATOM 986 C C . ARG A 1 121 ? 13.420 -0.817 -11.853 1.00 83.94 121 ARG A C 1
ATOM 988 O O . ARG A 1 121 ? 14.559 -0.357 -11.769 1.00 83.94 121 ARG A O 1
ATOM 995 N N . SER A 1 122 ? 12.994 -1.836 -11.111 1.00 81.75 122 SER A N 1
ATOM 996 C CA . SER A 1 122 ? 13.823 -2.499 -10.106 1.00 81.75 122 SER A CA 1
ATOM 997 C C . SER A 1 122 ? 14.968 -3.304 -10.735 1.00 81.75 122 SER A C 1
ATOM 999 O O . SER A 1 122 ? 16.125 -3.149 -10.342 1.00 81.75 122 SER A O 1
ATOM 1001 N N . ASN A 1 123 ? 14.683 -4.059 -11.801 1.00 75.44 123 ASN A N 1
ATOM 1002 C CA . ASN A 1 123 ? 15.671 -4.870 -12.516 1.00 75.44 123 ASN A CA 1
ATOM 1003 C C . ASN A 1 123 ? 16.729 -4.032 -13.236 1.00 75.44 123 ASN A C 1
ATOM 1005 O O . ASN A 1 123 ? 17.908 -4.396 -13.238 1.00 75.44 123 ASN A O 1
ATOM 1009 N N . LYS A 1 124 ? 16.340 -2.891 -13.823 1.00 70.44 124 LYS A N 1
ATOM 1010 C CA . LYS A 1 124 ? 17.297 -1.946 -14.423 1.00 70.44 124 LYS A CA 1
ATOM 1011 C C . LYS A 1 124 ? 18.322 -1.462 -13.395 1.00 70.44 124 LYS A C 1
ATOM 1013 O O . LYS A 1 124 ? 19.506 -1.379 -13.715 1.00 70.44 124 LYS A O 1
ATOM 1018 N N . LYS A 1 125 ? 17.897 -1.209 -12.150 1.00 61.81 125 LYS A N 1
ATOM 1019 C CA . LYS A 1 125 ? 18.788 -0.794 -11.056 1.00 61.81 125 LYS A CA 1
ATOM 1020 C C . LYS A 1 125 ? 19.787 -1.898 -10.692 1.00 61.81 125 LYS A C 1
ATOM 1022 O O . LYS A 1 125 ? 20.980 -1.622 -10.603 1.00 61.81 125 LYS A O 1
ATOM 1027 N N . THR A 1 126 ? 19.325 -3.141 -10.546 1.00 61.06 126 THR A N 1
ATOM 1028 C CA . THR A 1 126 ? 20.190 -4.292 -10.225 1.00 61.06 126 THR A CA 1
ATOM 1029 C C . THR A 1 126 ? 21.238 -4.531 -11.313 1.00 61.06 126 THR A C 1
ATOM 1031 O O . THR A 1 126 ? 22.417 -4.693 -11.009 1.00 61.06 126 THR A O 1
ATOM 1034 N N . LYS A 1 127 ? 20.844 -4.466 -12.592 1.00 60.44 127 LYS A N 1
ATOM 1035 C CA . LYS A 1 127 ? 21.775 -4.598 -13.726 1.00 60.44 127 LYS A CA 1
ATOM 1036 C C . LYS A 1 127 ? 22.786 -3.444 -13.799 1.00 60.44 127 LYS A C 1
ATOM 1038 O O . LYS A 1 127 ? 23.962 -3.687 -14.047 1.00 60.44 127 LYS A O 1
ATOM 1043 N N . ALA A 1 128 ? 22.370 -2.206 -13.524 1.00 60.06 128 ALA A N 1
ATOM 1044 C CA . ALA A 1 128 ? 23.272 -1.050 -13.521 1.00 60.06 128 ALA A CA 1
ATOM 1045 C C . ALA A 1 128 ? 24.336 -1.101 -12.406 1.00 60.06 128 ALA A C 1
ATOM 1047 O O . ALA A 1 128 ? 25.435 -0.585 -12.593 1.00 60.06 128 ALA A O 1
ATOM 1048 N N . MET A 1 129 ? 24.041 -1.727 -11.261 1.00 55.19 129 MET A N 1
ATOM 1049 C CA . MET A 1 129 ? 25.038 -1.944 -10.202 1.00 55.19 129 MET A CA 1
ATOM 1050 C C . MET A 1 129 ? 26.067 -3.023 -10.571 1.00 55.19 129 MET A C 1
ATOM 1052 O O . MET A 1 129 ? 27.213 -2.939 -10.142 1.00 55.19 129 MET A O 1
ATOM 1056 N N . LEU A 1 130 ? 25.681 -4.015 -11.381 1.00 55.56 130 LEU A N 1
ATOM 1057 C CA . LEU A 1 130 ? 26.565 -5.108 -11.801 1.00 55.56 130 LEU A CA 1
ATOM 1058 C C . LEU A 1 130 ? 27.597 -4.680 -12.860 1.00 55.56 130 LEU A C 1
ATOM 1060 O O . LEU A 1 130 ? 28.682 -5.245 -12.896 1.00 55.56 130 LEU A O 1
ATOM 1064 N N . HIS A 1 131 ? 27.305 -3.655 -13.667 1.00 52.59 131 HIS A N 1
ATOM 1065 C CA . HIS A 1 131 ? 28.228 -3.114 -14.680 1.00 52.59 131 HIS A CA 1
ATOM 1066 C C . HIS A 1 131 ? 29.189 -2.025 -14.162 1.00 52.59 131 HIS A C 1
ATOM 1068 O O . HIS A 1 131 ? 29.911 -1.426 -14.954 1.00 52.59 131 HIS A O 1
ATOM 1074 N N . LYS A 1 132 ? 29.199 -1.739 -12.852 1.00 46.78 132 LYS A N 1
ATOM 1075 C CA . LYS A 1 132 ? 30.095 -0.750 -12.218 1.00 46.78 132 LYS A CA 1
ATOM 1076 C C . LYS A 1 132 ? 31.215 -1.376 -11.368 1.00 46.78 132 LYS A C 1
ATOM 1078 O O . LYS A 1 132 ? 31.747 -0.694 -10.494 1.00 46.78 132 LYS A O 1
ATOM 1083 N N . LYS A 1 133 ? 31.544 -2.651 -11.583 1.00 39.25 133 LYS A N 1
ATOM 1084 C CA . LYS A 1 133 ? 32.696 -3.312 -10.950 1.00 39.25 133 LYS A CA 1
ATOM 1085 C C . LYS A 1 133 ? 33.894 -3.351 -11.881 1.00 39.25 133 LYS A C 1
ATOM 1087 O O . LYS A 1 133 ? 33.670 -3.619 -13.079 1.00 39.25 133 LYS A O 1
#

Sequence (133 aa):
MLNTFFKHRSINPIIFTQRYLTVKSDVDLNVQMKLLNDRKQFRKSLDLFDKYKENNINKLSSSTITQALKACAQICDLERGSTIHRLISSRINNDFYILASLIHLYMQCSDVSRAESLFDRSNKKTKAMLHKK

Secondary structure (DSSP, 8-state):
-----SS-----HHHHHHTSS---SHHHHHHHHHHHHHTT-HHHHHHHHHHHHTTTGGG--HHHHHHHHHHHHHTT-HHHHHHHHHHTHHHHTT-HHHHHHHHHHHHHTT-HHHHHHHHHHHHHHHHHHHTT-

pLDDT: mean 82.47, std 20.98, range [31.36, 98.56]